Protein AF-X1MLR6-F1 (afdb_monomer)

Secondary structure (DSSP, 8-state):
-TT-HHHHHHHHHHHHH-TT-----EEEEEGGGTEEEEE---HHHHHHHHHHHHHHHHHHHH-S-------GGGGG-TTTTT-TTTHHHHHHHTS-HHHHTT-HHHHHHHHHHHHHHHHHHHHHHHHHHHHHHHHHHH-

Mean predicted aligned error: 10.53 Å

Sequence (139 aa):
MDEDRQLALYQIGIQNMWNDVYEVELVWHYVAFDKEIRSKRTEEELDELKKDTLNWIKKIEATREFLPNESILCGWCYYKDICPLYKHEYMVGNLPVNKYLKDSGVKLVNEFAKLDDKKKSYKAKIEEIDEELKEIKEA

Organism: NCBI:txid412755

Solvent-accessible surface area (backbone atoms only — not comparable to full-atom values): 8573 Å² total; per-residue (Å²): 113,97,76,58,59,68,63,56,53,50,51,55,50,51,50,72,75,36,94,85,62,88,81,74,78,45,73,49,76,44,70,96,71,77,40,77,49,77,48,75,76,54,73,66,58,53,52,50,49,51,52,52,51,52,53,50,50,52,51,58,75,69,52,88,74,87,78,87,77,93,54,86,61,57,84,76,48,87,58,40,69,76,32,88,89,38,22,64,59,51,58,46,73,72,42,59,72,84,56,36,72,67,36,70,68,56,45,50,53,55,50,48,53,57,51,50,54,50,50,52,54,51,50,53,53,50,52,54,51,54,49,54,55,48,57,64,73,77,107

Structure (mmCIF, N/CA/C/O backbone):
data_AF-X1MLR6-F1
#
_entry.id   AF-X1MLR6-F1
#
loop_
_atom_site.group_PDB
_atom_site.id
_atom_site.type_symbol
_atom_site.label_atom_id
_atom_site.label_alt_id
_atom_site.label_comp_id
_atom_site.label_asym_id
_atom_site.label_entity_id
_atom_site.label_seq_id
_atom_site.pdbx_PDB_ins_code
_atom_site.Cartn_x
_atom_site.Cartn_y
_atom_site.Cartn_z
_atom_site.occupancy
_atom_site.B_iso_or_equiv
_atom_site.auth_seq_id
_atom_site.auth_comp_id
_atom_site.auth_asym_id
_atom_site.auth_atom_id
_atom_site.pdbx_PDB_model_num
ATOM 1 N N . MET A 1 1 ? 3.598 -7.564 13.817 1.00 55.19 1 MET A N 1
ATOM 2 C CA . MET A 1 1 ? 2.118 -7.646 13.868 1.00 55.19 1 MET A CA 1
ATOM 3 C C . MET A 1 1 ? 1.562 -6.550 14.757 1.00 55.19 1 MET A C 1
ATOM 5 O O . MET A 1 1 ? 0.621 -5.897 14.345 1.00 55.19 1 MET A O 1
ATOM 9 N N . ASP A 1 2 ? 2.238 -6.233 15.863 1.00 57.12 2 ASP A N 1
ATOM 10 C CA . ASP A 1 2 ? 2.020 -4.993 16.628 1.00 57.12 2 ASP A CA 1
ATOM 11 C C . ASP A 1 2 ? 2.367 -3.706 15.856 1.00 57.12 2 ASP A C 1
ATOM 13 O O . ASP A 1 2 ? 2.281 -2.616 16.386 1.00 57.12 2 ASP A O 1
ATOM 17 N N . GLU A 1 3 ? 2.696 -3.766 14.573 1.00 68.38 3 GLU A N 1
ATOM 18 C CA . GLU A 1 3 ? 2.792 -2.580 13.706 1.00 68.38 3 GLU A CA 1
ATOM 19 C C . GLU A 1 3 ? 1.586 -2.479 12.761 1.00 68.38 3 GLU A C 1
ATOM 21 O O . GLU A 1 3 ? 1.458 -1.524 11.998 1.00 68.38 3 GLU A O 1
ATOM 26 N N . ASP A 1 4 ? 0.682 -3.467 12.792 1.00 78.44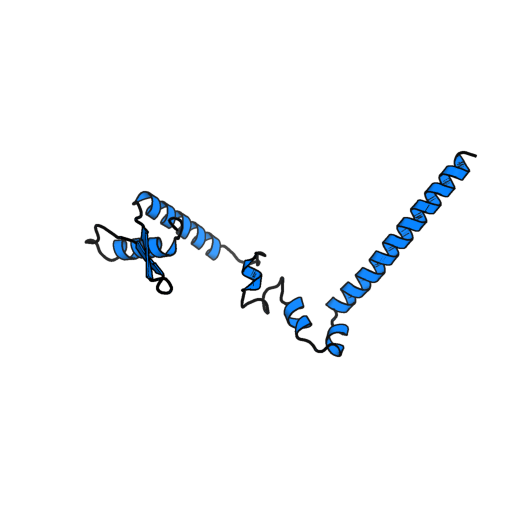 4 ASP A N 1
ATOM 27 C CA . ASP A 1 4 ? -0.515 -3.444 11.968 1.00 78.44 4 ASP A CA 1
ATOM 28 C C . ASP A 1 4 ? -1.470 -2.352 12.459 1.00 78.44 4 ASP A C 1
ATOM 30 O O . ASP A 1 4 ? -1.940 -2.348 13.603 1.00 78.44 4 ASP A O 1
ATOM 34 N N . ARG A 1 5 ? -1.737 -1.405 11.559 1.00 88.62 5 ARG A N 1
ATOM 35 C CA . ARG A 1 5 ? -2.582 -0.242 11.826 1.00 88.62 5 ARG A CA 1
ATOM 36 C C . ARG A 1 5 ? -4.076 -0.550 11.764 1.00 88.62 5 ARG A C 1
ATOM 38 O O . ARG A 1 5 ? -4.871 0.248 12.247 1.00 88.62 5 ARG A O 1
ATOM 45 N N . GLN A 1 6 ? -4.485 -1.645 11.123 1.00 90.75 6 GLN A N 1
ATOM 46 C CA . GLN A 1 6 ? -5.884 -1.863 10.765 1.00 90.75 6 GLN A CA 1
ATOM 47 C C . GLN A 1 6 ? -6.747 -2.061 12.012 1.00 90.75 6 GLN A C 1
ATOM 49 O O . GLN A 1 6 ? -7.729 -1.345 12.196 1.00 90.75 6 GLN A O 1
ATOM 54 N N . LEU A 1 7 ? -6.361 -2.991 12.889 1.00 91.94 7 LEU A N 1
ATOM 55 C CA . LEU A 1 7 ? -7.110 -3.273 14.119 1.00 91.94 7 LEU A CA 1
ATOM 56 C C . LEU A 1 7 ? -7.083 -2.093 15.103 1.00 91.94 7 LEU A C 1
ATOM 58 O O . LEU A 1 7 ? -8.097 -1.785 15.725 1.00 91.94 7 LEU A O 1
ATOM 62 N N . ALA A 1 8 ? -5.964 -1.371 15.179 1.00 92.31 8 ALA A N 1
ATOM 63 C CA . ALA A 1 8 ? -5.846 -0.181 16.019 1.00 92.31 8 ALA A CA 1
ATOM 64 C C . ALA A 1 8 ? -6.762 0.972 15.548 1.00 92.31 8 ALA A C 1
ATOM 66 O O . ALA A 1 8 ? -7.348 1.673 16.373 1.00 92.31 8 ALA A O 1
ATOM 67 N N . LEU A 1 9 ? -6.977 1.130 14.234 1.00 94.19 9 LEU A N 1
ATOM 68 C CA . LEU A 1 9 ? -7.965 2.082 13.707 1.00 94.19 9 LEU A CA 1
ATOM 69 C C . LEU A 1 9 ? -9.402 1.718 14.119 1.00 94.19 9 LEU A C 1
ATOM 71 O O . LEU A 1 9 ? -10.190 2.617 14.419 1.00 94.19 9 LEU A O 1
ATOM 75 N N . TYR A 1 10 ? -9.746 0.427 14.191 1.00 93.31 10 TYR A N 1
ATOM 76 C CA . TYR A 1 10 ? -11.052 -0.004 14.708 1.00 93.31 10 TYR A CA 1
ATOM 77 C C . TYR A 1 10 ? -11.224 0.321 16.193 1.00 93.31 10 TYR A C 1
ATOM 79 O O . TYR A 1 10 ? -12.283 0.815 16.577 1.00 93.31 10 TYR A O 1
ATOM 87 N N . GLN A 1 11 ? -10.189 0.107 17.011 1.00 93.69 11 GLN A N 1
ATOM 88 C CA . GLN A 1 11 ? -10.203 0.496 18.425 1.00 93.69 11 GLN A CA 1
ATOM 89 C C . GLN A 1 11 ? -10.483 1.993 18.595 1.00 93.69 11 GLN A C 1
ATOM 91 O O . GLN A 1 11 ? -11.379 2.357 19.356 1.00 93.69 11 GLN A O 1
ATOM 96 N N . ILE A 1 12 ? -9.797 2.849 17.826 1.00 93.69 12 ILE A N 1
ATOM 97 C CA . ILE A 1 12 ? -10.049 4.299 17.821 1.00 93.69 12 ILE A CA 1
ATOM 98 C C . ILE A 1 12 ? -11.513 4.598 17.472 1.00 93.69 12 ILE A C 1
ATOM 100 O O . ILE A 1 12 ? -12.135 5.454 18.098 1.00 93.69 12 ILE A O 1
ATOM 104 N N . GLY A 1 13 ? -12.074 3.913 16.473 1.00 93.56 13 GLY A N 1
ATOM 105 C CA . GLY A 1 13 ? -13.474 4.081 16.082 1.00 93.56 13 GLY A CA 1
ATOM 106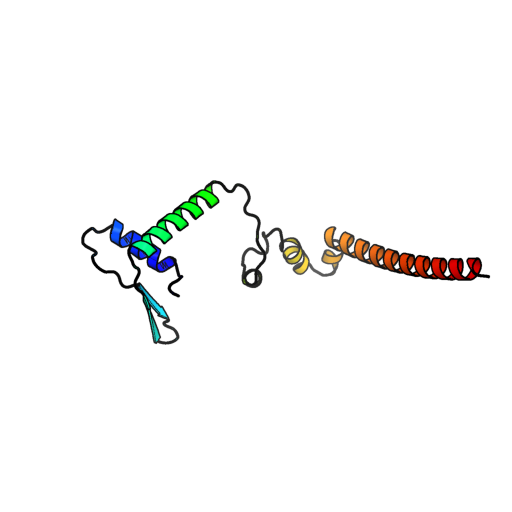 C C . GLY A 1 13 ? -14.448 3.727 17.207 1.00 93.56 13 GLY A C 1
ATOM 107 O O . GLY A 1 13 ? -15.302 4.538 17.553 1.00 93.56 13 GLY A O 1
ATOM 108 N N . ILE A 1 14 ? -14.284 2.550 17.816 1.00 93.75 14 ILE A N 1
ATOM 109 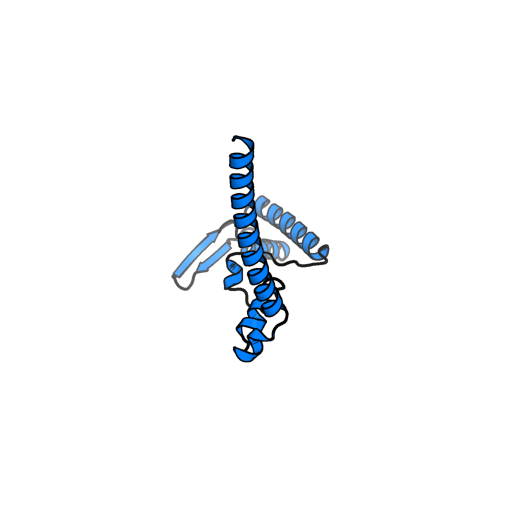C CA . ILE A 1 14 ? -15.150 2.048 18.893 1.00 93.75 14 ILE A CA 1
ATOM 110 C C . ILE A 1 14 ? -15.108 2.983 20.109 1.00 93.75 14 ILE A C 1
ATOM 112 O O . ILE A 1 14 ? -16.158 3.400 20.595 1.00 93.75 14 ILE A O 1
ATOM 116 N N . GLN A 1 15 ? -13.918 3.382 20.561 1.00 92.38 15 GLN A N 1
ATOM 117 C CA . GLN A 1 15 ? -13.778 4.268 21.724 1.00 92.38 15 GLN A CA 1
ATOM 118 C C . GLN A 1 15 ? -14.334 5.681 21.479 1.00 92.38 15 GLN A C 1
ATOM 120 O O . GLN A 1 15 ? -14.745 6.347 22.421 1.00 92.38 15 GLN A O 1
ATOM 125 N N . ASN A 1 16 ? -14.390 6.146 20.225 1.00 91.44 16 ASN A N 1
ATOM 126 C CA . ASN A 1 16 ? -15.044 7.416 19.885 1.00 91.44 16 ASN A CA 1
ATOM 127 C C . ASN A 1 16 ? -16.573 7.302 19.779 1.00 91.44 16 ASN A C 1
ATOM 129 O O . ASN A 1 16 ? -17.272 8.306 19.904 1.00 91.44 16 ASN A O 1
ATOM 133 N N . MET A 1 17 ? -17.099 6.111 19.489 1.00 94.50 17 MET A N 1
ATOM 134 C CA . MET A 1 17 ? -18.539 5.882 19.339 1.00 94.50 17 MET A CA 1
ATOM 135 C C . MET A 1 17 ? -19.238 5.635 20.679 1.00 94.50 17 MET A C 1
ATOM 137 O O . MET A 1 17 ? -20.409 5.990 20.823 1.00 94.50 17 MET A O 1
ATOM 141 N N . TRP A 1 18 ? -18.535 5.043 21.647 1.00 93.25 18 TRP A N 1
ATOM 142 C CA . TRP A 1 18 ? -19.091 4.625 22.931 1.00 93.25 18 TRP A CA 1
ATOM 143 C C . TRP A 1 18 ? -18.203 5.072 24.097 1.00 93.25 18 TRP A C 1
ATOM 145 O O . TRP A 1 18 ? -17.020 4.746 24.153 1.00 93.25 18 TRP A O 1
ATOM 155 N N . ASN A 1 19 ? -18.794 5.794 25.053 1.00 87.00 19 ASN A N 1
ATOM 156 C CA . ASN A 1 19 ? -18.087 6.369 26.208 1.00 87.00 19 ASN A CA 1
ATOM 157 C C . ASN A 1 19 ? -17.835 5.364 27.349 1.00 87.00 19 ASN A C 1
ATOM 159 O O . ASN A 1 19 ? -17.188 5.703 28.337 1.00 87.00 19 ASN A O 1
ATOM 163 N N . ASP A 1 20 ? -18.385 4.155 27.250 1.00 91.62 20 ASP A N 1
ATOM 164 C CA . ASP A 1 20 ? -18.307 3.074 28.238 1.00 91.62 20 ASP A CA 1
ATOM 165 C C . ASP A 1 20 ? -17.323 1.960 27.833 1.00 91.62 20 ASP A C 1
ATOM 167 O O . ASP A 1 20 ? -17.314 0.876 28.416 1.00 91.62 20 ASP A O 1
ATOM 171 N N . VAL A 1 21 ? -16.456 2.228 26.850 1.00 89.75 21 VAL A N 1
ATOM 172 C CA . VAL A 1 21 ? -15.407 1.301 26.409 1.00 89.75 21 VAL A CA 1
ATOM 173 C C . VAL A 1 21 ? -14.102 1.600 27.143 1.00 89.75 21 VAL A C 1
ATOM 175 O O . VAL A 1 21 ? -13.344 2.493 26.767 1.00 89.75 21 VAL A O 1
ATOM 178 N N . TYR A 1 22 ? -13.830 0.818 28.187 1.00 84.38 22 TYR A N 1
ATOM 179 C CA . TYR A 1 22 ? -12.651 0.992 29.044 1.00 84.38 22 TYR A CA 1
ATOM 180 C C . TYR A 1 22 ? -11.433 0.177 28.596 1.00 84.38 22 TYR A C 1
ATOM 182 O O . TYR A 1 22 ? -10.300 0.608 28.790 1.00 84.38 22 TYR A O 1
ATOM 190 N N . GLU A 1 23 ? -11.649 -0.994 27.996 1.00 88.50 23 GLU A N 1
ATOM 191 C CA . GLU A 1 23 ? -10.580 -1.893 27.564 1.00 88.50 23 GLU A CA 1
ATOM 192 C C . GLU A 1 23 ? -10.928 -2.507 26.207 1.00 88.50 23 GLU A C 1
ATOM 194 O O . GLU A 1 23 ? -12.067 -2.911 25.967 1.00 88.50 23 GLU A O 1
ATOM 199 N N . VAL A 1 24 ? -9.937 -2.575 25.316 1.00 91.50 24 VAL A N 1
ATOM 200 C CA . VAL A 1 24 ? -10.065 -3.183 23.991 1.00 91.50 24 VAL A CA 1
ATOM 201 C C . VAL A 1 24 ? -8.902 -4.145 23.785 1.00 91.50 24 VAL A C 1
ATOM 203 O O . VAL A 1 24 ? -7.741 -3.783 23.966 1.00 91.50 24 VAL A O 1
ATOM 206 N N . GLU A 1 25 ? -9.220 -5.373 23.388 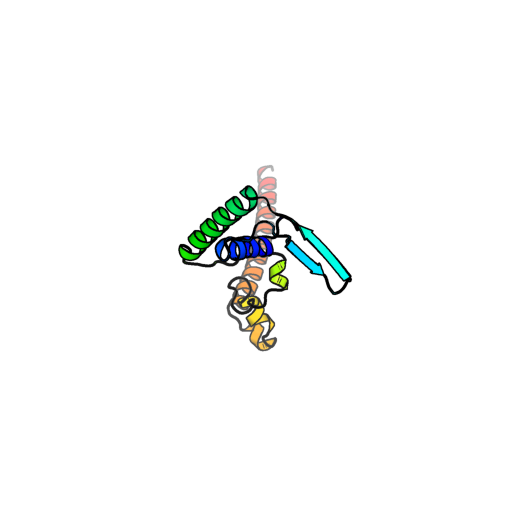1.00 92.25 25 GLU A N 1
ATOM 207 C CA . GLU A 1 25 ? -8.239 -6.367 22.965 1.00 92.25 25 GLU A CA 1
ATOM 208 C C . GLU A 1 25 ? -8.367 -6.591 21.455 1.00 92.25 25 GLU A C 1
ATOM 210 O O . GLU A 1 25 ? -9.459 -6.836 20.939 1.00 92.25 25 GLU A O 1
ATOM 215 N N . LEU A 1 26 ? -7.247 -6.494 20.739 1.00 91.94 26 LEU A N 1
ATOM 216 C CA . LEU A 1 26 ? -7.190 -6.708 19.298 1.00 91.94 26 LEU A CA 1
ATOM 217 C C . LEU A 1 26 ? -6.883 -8.178 19.037 1.00 91.94 26 LEU A C 1
ATOM 219 O O . LEU A 1 26 ? -5.808 -8.653 19.403 1.00 91.94 26 LEU A O 1
ATOM 223 N N . VAL A 1 27 ? -7.805 -8.894 18.393 1.00 92.56 27 VAL A N 1
ATOM 224 C CA . VAL A 1 27 ? -7.652 -10.328 18.117 1.00 92.56 27 VAL A CA 1
ATOM 225 C C . VAL A 1 27 ? -7.646 -10.584 16.615 1.00 92.56 27 VAL A C 1
ATOM 227 O O . VAL A 1 27 ? -8.609 -10.291 15.909 1.00 92.56 27 VAL A O 1
ATOM 230 N N . TRP A 1 28 ? -6.551 -11.161 16.124 1.00 92.56 28 TRP A N 1
ATOM 231 C CA . TRP A 1 28 ? -6.425 -11.659 14.761 1.00 92.56 28 TRP A CA 1
ATOM 232 C C . TRP A 1 28 ? -6.632 -13.175 14.743 1.00 92.56 28 TRP A C 1
ATOM 234 O O . TRP A 1 28 ? -5.784 -13.928 15.225 1.00 92.56 28 TRP A O 1
ATOM 244 N N . HIS A 1 29 ? -7.728 -13.635 14.137 1.00 92.75 29 HIS A N 1
ATOM 245 C CA . HIS A 1 29 ? -8.012 -15.063 13.967 1.00 92.75 29 HIS A CA 1
ATOM 246 C C . HIS A 1 29 ? -7.443 -15.583 12.639 1.00 92.75 29 HIS A C 1
ATOM 248 O O . HIS A 1 29 ? -7.910 -15.234 11.553 1.00 92.75 29 HIS A O 1
ATOM 254 N N . TYR A 1 30 ? -6.439 -16.453 12.713 1.00 93.44 30 TYR A N 1
ATOM 255 C CA . TYR A 1 30 ? -5.831 -17.135 11.574 1.00 93.44 30 TYR A CA 1
ATOM 256 C C . TYR A 1 30 ? -6.429 -18.540 11.412 1.00 93.44 30 TYR A C 1
ATOM 258 O O . TYR A 1 30 ? -5.829 -19.557 11.767 1.00 93.44 30 TYR A O 1
ATOM 266 N N . VAL A 1 31 ? -7.650 -18.566 10.866 1.00 94.69 31 VAL A N 1
ATOM 267 C CA . VAL A 1 31 ? -8.561 -19.729 10.828 1.00 94.69 31 VAL A CA 1
ATOM 268 C C . VAL A 1 31 ? -7.923 -20.981 10.226 1.00 94.69 31 VAL A C 1
ATOM 270 O O . VAL A 1 31 ? -8.102 -22.072 10.754 1.00 94.69 31 VAL A O 1
ATOM 273 N N . ALA A 1 32 ? -7.141 -20.840 9.151 1.00 95.12 32 ALA A N 1
ATOM 274 C CA . ALA A 1 32 ? -6.535 -21.979 8.454 1.00 95.12 32 ALA A CA 1
ATOM 275 C C . ALA A 1 32 ? -5.595 -22.821 9.337 1.00 95.12 32 ALA A C 1
ATOM 277 O O . ALA A 1 32 ? -5.345 -23.982 9.027 1.00 95.12 32 ALA A O 1
ATOM 278 N N . PHE A 1 33 ? -5.076 -22.241 10.420 1.00 95.19 33 PHE A N 1
ATOM 279 C CA . PHE A 1 33 ? -4.153 -22.907 11.336 1.00 95.19 33 PHE A CA 1
ATOM 280 C C . PHE A 1 33 ? -4.670 -22.940 12.772 1.00 95.19 33 PHE A C 1
ATOM 282 O O . PHE A 1 33 ? -3.893 -23.285 13.658 1.00 95.19 33 PHE A O 1
ATOM 289 N N . ASP A 1 34 ? -5.933 -22.560 12.992 1.00 94.81 34 ASP A N 1
ATOM 290 C CA . ASP A 1 34 ? -6.547 -22.458 14.319 1.00 94.81 34 ASP A CA 1
ATOM 291 C C . ASP A 1 34 ? -5.676 -21.658 15.308 1.00 94.81 34 ASP A C 1
ATOM 293 O O . ASP A 1 34 ? -5.368 -22.086 16.419 1.00 94.81 34 ASP A O 1
ATOM 297 N N . LYS A 1 35 ? -5.176 -20.502 14.849 1.00 94.81 35 LYS A N 1
ATOM 298 C CA . LYS A 1 35 ? -4.303 -19.624 15.639 1.00 94.81 35 LYS A CA 1
ATOM 299 C C . LYS A 1 35 ? -4.956 -18.284 15.892 1.00 94.81 35 LYS A C 1
ATOM 301 O O . LYS A 1 35 ? -5.553 -17.696 14.996 1.00 94.81 35 LYS A O 1
ATOM 306 N N . GLU A 1 36 ? -4.730 -17.760 17.085 1.00 94.25 36 GLU A N 1
ATOM 307 C CA . GLU A 1 36 ? -5.094 -16.400 17.455 1.00 94.25 36 GLU A CA 1
ATOM 308 C C . GLU A 1 36 ? -3.834 -15.621 17.803 1.00 94.25 36 GLU A C 1
ATOM 310 O O . GLU A 1 36 ? -2.962 -16.121 18.517 1.00 94.25 36 GLU A O 1
ATOM 315 N N . ILE A 1 37 ? -3.745 -14.390 17.309 1.00 90.38 37 ILE A N 1
ATOM 316 C CA . ILE A 1 37 ? -2.770 -13.422 17.801 1.00 90.38 37 ILE A CA 1
ATOM 317 C C . ILE A 1 37 ? -3.533 -12.305 18.492 1.00 90.38 37 ILE A C 1
ATOM 319 O O . ILE A 1 37 ? -4.466 -11.744 17.923 1.00 90.38 37 ILE A O 1
ATOM 323 N N . ARG A 1 38 ? -3.132 -12.003 19.725 1.00 91.62 38 ARG A N 1
ATOM 324 C CA . ARG A 1 38 ? -3.739 -10.970 20.560 1.00 91.62 38 ARG A CA 1
ATOM 325 C C . ARG A 1 38 ? -2.742 -9.845 20.771 1.00 91.62 38 ARG A C 1
ATOM 327 O O . ARG A 1 38 ? -1.564 -10.108 21.000 1.00 91.62 38 ARG A O 1
ATOM 334 N N . SER A 1 39 ? -3.221 -8.614 20.686 1.00 89.19 39 SER A N 1
ATOM 335 C CA . SER A 1 39 ? -2.427 -7.407 20.882 1.00 89.19 39 SER A CA 1
ATOM 336 C C . SER A 1 39 ? -3.250 -6.359 21.625 1.00 89.19 39 SER A C 1
ATOM 338 O O . SER A 1 39 ? -4.484 -6.358 21.573 1.00 89.19 39 SER A O 1
ATOM 340 N N . LYS A 1 40 ? -2.564 -5.469 22.336 1.00 91.12 40 LYS A N 1
ATOM 341 C CA . LYS A 1 40 ? -3.154 -4.323 23.030 1.00 91.12 40 LYS A CA 1
ATOM 342 C C . LYS A 1 40 ? -2.383 -3.077 22.638 1.00 91.12 40 LYS A C 1
ATOM 344 O O . LYS A 1 40 ? -1.187 -3.158 22.377 1.00 91.12 40 LYS A O 1
ATOM 349 N N . ARG A 1 41 ? -3.081 -1.945 22.611 1.00 90.31 41 ARG A N 1
ATOM 350 C CA . ARG A 1 41 ? -2.498 -0.640 22.302 1.00 90.31 41 ARG A CA 1
ATOM 351 C C . ARG A 1 41 ? -2.546 0.272 23.503 1.00 90.31 41 ARG A C 1
ATOM 353 O O . ARG A 1 41 ? -3.571 0.307 24.188 1.00 90.31 41 ARG A O 1
ATOM 360 N N . THR A 1 42 ? -1.468 1.012 23.727 1.00 92.12 42 THR A N 1
ATOM 361 C CA . THR A 1 42 ? -1.484 2.120 24.683 1.00 92.12 42 THR A CA 1
ATOM 362 C C . THR A 1 42 ? -2.153 3.342 24.062 1.00 92.12 42 THR A C 1
ATOM 364 O O . THR A 1 42 ? -2.294 3.448 22.842 1.00 92.12 42 THR A O 1
ATOM 367 N N . GLU A 1 43 ? -2.587 4.278 24.900 1.00 91.19 43 GLU A N 1
ATOM 368 C CA . GLU A 1 43 ? -3.220 5.511 24.433 1.00 91.19 43 GLU A CA 1
ATOM 369 C C . GLU A 1 43 ? -2.254 6.351 23.579 1.00 91.19 43 GLU A C 1
ATOM 371 O O . GLU A 1 43 ? -2.651 6.900 22.550 1.00 91.19 43 GLU A O 1
ATOM 376 N N . GLU A 1 44 ? -0.964 6.356 23.930 1.00 93.88 44 GLU A N 1
ATOM 377 C CA . GLU A 1 44 ? 0.090 7.033 23.172 1.00 93.88 44 GLU A CA 1
ATOM 378 C C . GLU A 1 44 ? 0.256 6.452 21.762 1.00 93.88 44 GLU A C 1
ATOM 380 O O . GLU A 1 44 ? 0.331 7.213 20.796 1.00 93.88 44 GLU A O 1
ATOM 385 N N . GLU A 1 45 ? 0.259 5.120 21.624 1.00 93.12 45 GLU A N 1
ATOM 386 C CA . GLU A 1 45 ? 0.347 4.448 20.320 1.00 93.12 45 GLU A CA 1
ATOM 387 C C . GLU A 1 45 ? -0.863 4.773 19.433 1.00 93.12 45 GLU A C 1
ATOM 389 O O . GLU A 1 45 ? -0.730 4.977 18.223 1.00 93.12 45 GLU A O 1
ATOM 394 N N . LEU A 1 46 ? -2.062 4.847 20.024 1.00 93.38 46 LEU A N 1
ATOM 395 C CA . LEU A 1 46 ? -3.272 5.225 19.293 1.00 93.38 46 LEU A CA 1
ATOM 396 C C . LEU A 1 46 ? -3.220 6.685 18.839 1.00 93.38 46 LEU A C 1
ATOM 398 O O . LEU A 1 46 ? -3.645 6.997 17.726 1.00 93.38 46 LEU A O 1
ATOM 402 N N . ASP A 1 47 ? -2.710 7.586 19.674 1.00 94.94 47 ASP A N 1
ATOM 403 C CA . ASP A 1 47 ? -2.587 9.001 19.335 1.00 94.94 47 ASP A CA 1
ATOM 404 C C . ASP A 1 47 ? -1.519 9.267 18.271 1.00 94.94 47 ASP A C 1
ATOM 406 O O . ASP A 1 47 ? -1.725 10.111 17.390 1.00 94.94 47 ASP A O 1
ATOM 410 N N . GLU A 1 48 ? -0.405 8.536 18.300 1.00 95.62 48 GLU A N 1
ATOM 411 C CA . GLU A 1 48 ? 0.587 8.546 17.224 1.00 95.62 48 GLU A CA 1
ATOM 412 C C . GLU A 1 48 ? -0.027 8.043 15.913 1.00 95.62 48 GLU A C 1
ATOM 414 O O . GLU A 1 48 ? 0.003 8.751 14.901 1.00 95.62 48 GLU A O 1
ATOM 419 N N . LEU A 1 49 ? -0.723 6.902 15.950 1.00 94.88 49 LEU A N 1
ATOM 420 C CA . LEU A 1 49 ? -1.418 6.361 14.785 1.00 94.88 49 LEU A CA 1
ATOM 421 C C . LEU A 1 49 ? -2.450 7.343 14.207 1.00 94.88 49 LEU A C 1
ATOM 423 O O . LEU A 1 49 ? -2.550 7.482 12.982 1.00 94.88 49 LEU A O 1
ATOM 427 N N . LYS A 1 50 ? -3.215 8.048 15.053 1.00 95.12 50 LYS A N 1
ATOM 428 C CA . LYS A 1 50 ? -4.149 9.098 14.603 1.00 95.12 50 LYS A CA 1
ATOM 429 C C . LYS A 1 50 ? -3.407 10.210 13.865 1.00 95.12 50 LYS A C 1
ATOM 431 O O . LYS A 1 50 ? -3.829 10.595 12.772 1.00 95.12 50 LYS A O 1
ATOM 436 N N . LYS A 1 51 ? -2.311 10.724 14.436 1.00 97.06 51 LYS A N 1
ATOM 437 C CA . LYS A 1 51 ? -1.501 11.793 13.823 1.00 97.06 51 LYS A CA 1
ATOM 438 C C . LYS A 1 51 ? -0.949 11.358 12.468 1.00 97.06 51 LYS A C 1
ATOM 440 O O . LYS A 1 51 ? -1.109 12.087 11.487 1.00 97.06 51 LYS A O 1
ATOM 445 N N . ASP A 1 52 ? -0.383 10.161 12.392 1.00 96.12 52 ASP A N 1
ATOM 446 C CA . ASP A 1 52 ? 0.178 9.619 11.155 1.00 96.12 52 ASP A CA 1
ATOM 447 C C . ASP A 1 52 ? -0.889 9.387 10.093 1.00 96.12 52 ASP A C 1
ATOM 449 O O . ASP A 1 52 ? -0.700 9.734 8.924 1.00 96.12 52 ASP A O 1
ATOM 453 N N . THR A 1 53 ? -2.050 8.874 10.496 1.00 96.19 53 THR A N 1
ATOM 454 C CA . THR A 1 53 ? -3.186 8.674 9.592 1.00 96.19 53 THR A CA 1
ATOM 455 C C . THR A 1 53 ? -3.678 10.008 9.027 1.00 96.19 53 THR A C 1
ATOM 457 O O . THR A 1 53 ? -3.881 10.121 7.817 1.00 96.19 53 THR A O 1
ATOM 460 N N . LEU A 1 54 ? -3.798 11.051 9.856 1.00 97.19 54 LEU A N 1
ATOM 461 C CA . LEU A 1 54 ? -4.164 12.397 9.402 1.00 97.19 54 LEU A CA 1
ATOM 462 C C . LEU A 1 54 ? -3.118 12.997 8.453 1.00 97.19 54 LEU A C 1
ATOM 464 O O . LEU A 1 54 ? -3.480 13.637 7.464 1.00 97.19 54 LEU A O 1
ATOM 468 N N . ASN A 1 55 ? -1.829 12.785 8.721 1.00 98.06 55 ASN A N 1
ATOM 469 C CA . ASN A 1 55 ? -0.755 13.225 7.830 1.00 98.06 55 ASN A CA 1
ATOM 470 C C . ASN A 1 55 ? -0.824 12.515 6.472 1.00 98.06 55 ASN A C 1
ATOM 472 O O . ASN A 1 55 ? -0.685 13.160 5.429 1.00 98.06 55 ASN A O 1
ATOM 476 N N . TRP A 1 56 ? -1.106 11.210 6.469 1.00 97.00 56 TRP A N 1
ATOM 477 C CA . TRP A 1 56 ? -1.338 10.446 5.245 1.00 97.00 56 TRP A CA 1
ATOM 478 C C . TRP A 1 56 ? -2.540 10.958 4.454 1.00 97.00 56 TRP A C 1
ATOM 480 O O . TRP A 1 56 ? -2.413 11.150 3.246 1.00 97.00 56 TRP A O 1
ATOM 490 N N . ILE A 1 57 ? -3.670 11.230 5.115 1.00 97.50 57 ILE A N 1
ATOM 491 C CA . ILE A 1 57 ? -4.868 11.789 4.467 1.00 97.50 57 ILE A CA 1
ATOM 492 C C . ILE A 1 57 ? -4.528 13.118 3.790 1.00 97.50 57 ILE A C 1
ATOM 494 O O . ILE A 1 57 ? -4.732 13.256 2.586 1.00 97.50 57 ILE A O 1
ATOM 498 N N . LYS A 1 58 ? -3.901 14.051 4.518 1.00 98.38 58 LYS A N 1
ATOM 499 C CA . LYS A 1 58 ? -3.484 15.352 3.966 1.00 98.38 58 LYS A CA 1
ATOM 500 C C . LYS A 1 58 ? -2.570 15.197 2.753 1.00 98.38 58 LYS A C 1
ATOM 502 O O . LYS A 1 58 ? -2.726 15.910 1.764 1.00 98.38 58 LYS A O 1
ATOM 507 N N . LYS A 1 59 ? -1.617 14.260 2.810 1.00 97.88 59 LYS A N 1
ATOM 508 C CA . LYS A 1 59 ? -0.722 13.965 1.686 1.00 97.88 59 LYS A CA 1
ATOM 509 C C . LYS A 1 59 ? -1.505 13.465 0.474 1.00 97.88 59 LYS A C 1
ATOM 511 O O . LYS A 1 59 ? -1.259 13.941 -0.631 1.00 97.88 59 LYS A O 1
ATOM 516 N N . ILE A 1 60 ? -2.442 12.538 0.668 1.00 97.38 60 ILE A N 1
ATOM 517 C CA . ILE A 1 60 ? -3.282 11.995 -0.408 1.00 97.38 60 ILE A CA 1
ATOM 518 C C . ILE A 1 60 ? -4.136 13.105 -1.036 1.00 97.38 60 ILE A C 1
ATOM 520 O O . ILE A 1 60 ? -4.133 13.245 -2.254 1.00 97.38 60 ILE A O 1
ATOM 524 N N . GLU A 1 61 ? -4.795 13.940 -0.231 1.00 97.88 61 GLU A N 1
ATOM 525 C CA . GLU A 1 61 ? -5.651 15.037 -0.715 1.00 97.88 61 GLU A CA 1
ATOM 526 C C . GLU A 1 61 ? -4.867 16.141 -1.451 1.00 97.88 61 GLU A C 1
ATOM 528 O O . GLU A 1 61 ? -5.360 16.752 -2.410 1.00 97.88 61 GLU A O 1
ATOM 533 N N . ALA A 1 62 ? -3.626 16.397 -1.028 1.00 97.88 62 ALA A N 1
ATOM 534 C CA . ALA A 1 62 ? -2.727 17.345 -1.683 1.00 97.88 62 ALA A CA 1
ATOM 535 C C . ALA A 1 62 ? -2.091 16.785 -2.968 1.00 97.88 62 ALA A C 1
ATOM 537 O O . ALA A 1 62 ? -1.658 17.556 -3.827 1.00 97.88 62 ALA A O 1
ATOM 538 N N . THR A 1 63 ? -2.031 15.459 -3.119 1.00 97.31 63 THR A N 1
ATOM 539 C CA . THR A 1 63 ? -1.400 14.810 -4.272 1.00 97.31 63 THR A CA 1
ATOM 540 C C . THR A 1 63 ? -2.256 15.003 -5.524 1.00 97.31 63 THR A C 1
ATOM 542 O O . THR A 1 63 ? -3.467 14.791 -5.519 1.00 97.31 63 THR A O 1
ATOM 545 N N . ARG A 1 64 ? -1.626 15.443 -6.618 1.00 97.06 64 ARG A N 1
ATOM 546 C CA . ARG A 1 64 ? -2.281 15.631 -7.926 1.00 97.06 64 ARG A CA 1
ATOM 547 C C . ARG A 1 64 ? -1.999 14.490 -8.893 1.00 97.06 64 ARG A C 1
ATOM 549 O O . ARG A 1 64 ? -2.846 14.169 -9.717 1.00 97.06 64 ARG A O 1
ATOM 556 N N . GLU A 1 65 ? -0.841 13.860 -8.751 1.00 94.56 65 GLU A N 1
ATOM 557 C CA . GLU A 1 65 ? -0.397 12.760 -9.596 1.00 94.56 65 GLU A CA 1
ATOM 558 C C . GLU A 1 65 ? 0.043 11.587 -8.724 1.00 94.56 65 GLU A C 1
ATOM 560 O O . GLU A 1 65 ? 0.880 11.736 -7.834 1.00 94.56 65 GLU A O 1
ATOM 565 N N . PHE A 1 66 ? -0.519 10.410 -8.988 1.00 91.88 66 PHE A N 1
ATOM 566 C CA . PHE A 1 66 ? -0.202 9.179 -8.269 1.00 91.88 66 PHE A CA 1
ATOM 567 C C . PHE A 1 66 ? 0.733 8.322 -9.113 1.00 91.88 66 PHE A C 1
ATOM 569 O O . PHE A 1 66 ? 0.307 7.401 -9.811 1.00 91.88 66 PHE A O 1
ATOM 576 N N . LEU A 1 67 ? 2.021 8.658 -9.070 1.00 91.88 67 LEU A N 1
ATOM 577 C CA . LEU A 1 67 ? 3.035 7.884 -9.773 1.00 91.88 67 LEU A CA 1
ATOM 578 C C . LEU A 1 67 ? 3.214 6.511 -9.102 1.00 91.88 67 LEU A C 1
ATOM 580 O O . LEU A 1 67 ? 3.289 6.432 -7.869 1.00 91.88 67 LEU A O 1
ATOM 584 N N . PRO A 1 68 ? 3.271 5.420 -9.885 1.00 92.94 68 PRO A N 1
ATOM 585 C CA . PRO A 1 68 ? 3.516 4.095 -9.339 1.00 92.94 68 PRO A CA 1
ATOM 586 C C . PRO A 1 68 ? 4.945 3.989 -8.803 1.00 92.94 68 PRO A C 1
ATOM 588 O O . PRO A 1 68 ? 5.863 4.634 -9.303 1.00 92.94 68 PRO A O 1
ATOM 591 N N . ASN A 1 69 ? 5.130 3.116 -7.817 1.00 92.12 69 ASN A N 1
ATOM 592 C CA . ASN A 1 69 ? 6.443 2.741 -7.308 1.00 92.12 69 ASN A CA 1
ATOM 593 C C . ASN A 1 69 ? 6.624 1.236 -7.493 1.00 92.12 69 ASN A C 1
ATOM 595 O O . ASN A 1 69 ? 5.754 0.457 -7.089 1.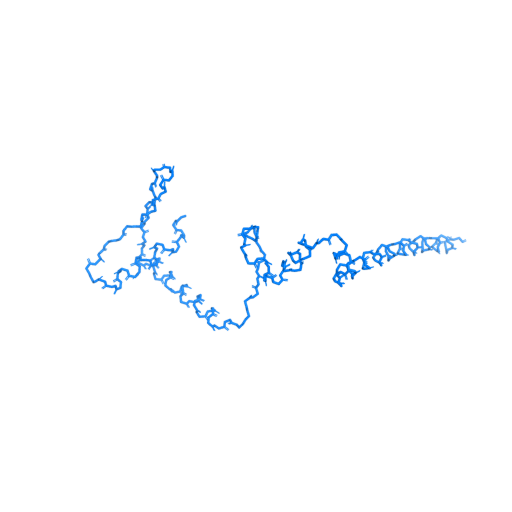00 92.12 69 ASN A O 1
ATOM 599 N N . GLU A 1 70 ? 7.732 0.828 -8.110 1.00 92.56 70 GLU A N 1
ATOM 600 C CA . GLU A 1 70 ? 8.035 -0.592 -8.281 1.00 92.56 70 GLU A CA 1
ATOM 601 C C . GLU A 1 70 ? 8.334 -1.257 -6.939 1.00 92.56 70 GLU A C 1
ATOM 603 O O . GLU A 1 70 ? 8.991 -0.695 -6.063 1.00 92.56 70 GLU A O 1
ATOM 608 N N . SER A 1 71 ? 7.836 -2.478 -6.773 1.00 94.00 71 SER A N 1
ATOM 609 C CA . SER A 1 71 ? 8.098 -3.307 -5.602 1.00 94.00 71 SER A CA 1
ATOM 610 C C . SER A 1 71 ? 7.872 -4.781 -5.930 1.00 94.00 71 SER A C 1
ATOM 612 O O . SER A 1 71 ? 7.313 -5.129 -6.972 1.00 94.00 71 SER A O 1
ATOM 614 N N . ILE A 1 72 ? 8.219 -5.666 -4.995 1.00 93.81 72 ILE A N 1
ATOM 615 C CA . ILE A 1 72 ? 7.943 -7.105 -5.116 1.00 93.81 72 ILE A CA 1
ATOM 616 C C . ILE A 1 72 ? 6.440 -7.417 -5.273 1.00 93.81 72 ILE A C 1
ATOM 618 O O . ILE A 1 72 ? 6.067 -8.437 -5.851 1.00 93.81 72 ILE A O 1
ATOM 622 N N . LEU A 1 73 ? 5.564 -6.512 -4.818 1.00 93.75 73 LEU A N 1
ATOM 623 C CA . LEU A 1 73 ? 4.112 -6.651 -4.944 1.00 93.75 73 LEU A CA 1
ATOM 624 C C . LEU A 1 73 ? 3.609 -6.374 -6.362 1.00 93.75 73 LEU A C 1
ATOM 626 O O . LEU A 1 73 ? 2.496 -6.782 -6.694 1.00 93.75 73 LEU A O 1
ATOM 630 N N . CYS A 1 74 ? 4.416 -5.750 -7.230 1.00 92.31 74 CYS A N 1
ATOM 631 C CA . CYS A 1 74 ? 4.046 -5.543 -8.627 1.00 92.31 74 CYS A CA 1
ATOM 632 C C . CYS A 1 74 ? 3.706 -6.871 -9.311 1.00 92.31 74 CYS A C 1
ATOM 634 O O . CYS A 1 74 ? 2.775 -6.900 -10.105 1.00 92.31 74 CYS A O 1
ATOM 636 N N . GLY A 1 75 ? 4.359 -7.985 -8.949 1.00 89.62 75 GLY A N 1
ATOM 637 C CA . GLY A 1 75 ? 4.042 -9.331 -9.448 1.00 89.62 75 GLY A CA 1
ATOM 638 C C . GLY A 1 75 ? 2.576 -9.748 -9.262 1.00 89.62 75 GLY A C 1
ATOM 639 O O . GLY A 1 75 ? 2.029 -10.422 -10.130 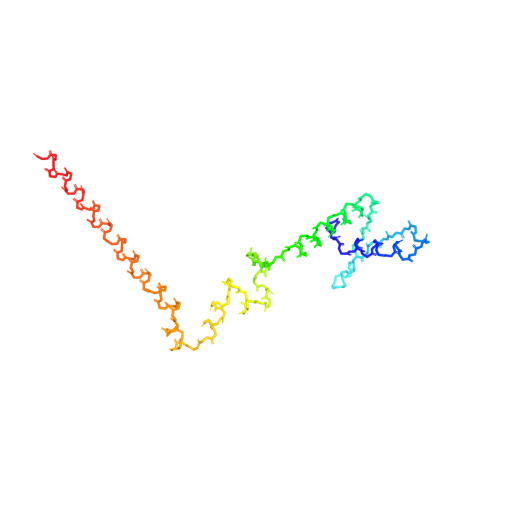1.00 89.62 75 GLY A O 1
ATOM 640 N N . TRP A 1 76 ? 1.942 -9.268 -8.192 1.00 93.75 76 TRP A N 1
ATOM 641 C CA . TRP A 1 76 ? 0.581 -9.606 -7.766 1.00 93.75 76 TRP A CA 1
ATOM 642 C C . TRP A 1 76 ? -0.439 -8.493 -8.055 1.00 93.75 76 TRP A C 1
ATOM 644 O O . TRP A 1 76 ? -1.611 -8.614 -7.705 1.00 93.75 76 TRP A O 1
ATOM 654 N N . CYS A 1 77 ? -0.006 -7.386 -8.664 1.00 91.75 77 CYS A N 1
ATOM 655 C CA . CYS A 1 77 ? -0.865 -6.239 -8.932 1.00 91.75 77 CYS A CA 1
ATOM 656 C C . CYS A 1 77 ? -1.832 -6.523 -10.091 1.00 91.75 77 CYS A C 1
ATOM 658 O O . CYS A 1 77 ? -1.401 -6.831 -11.203 1.00 91.75 77 CYS A O 1
ATOM 660 N N . TYR A 1 78 ? -3.133 -6.344 -9.851 1.00 91.19 78 TYR A N 1
ATOM 661 C CA . TYR A 1 78 ? -4.178 -6.513 -10.869 1.00 91.19 78 TYR A CA 1
ATOM 662 C C . TYR A 1 78 ? -4.249 -5.368 -11.894 1.00 91.19 78 TYR A C 1
ATOM 664 O O . TYR A 1 78 ? -4.842 -5.548 -12.948 1.00 91.19 78 TYR A O 1
ATOM 672 N N . TYR A 1 79 ? -3.623 -4.219 -11.624 1.00 91.25 79 TYR A N 1
ATOM 673 C CA . TYR A 1 79 ? -3.724 -2.998 -12.442 1.00 91.25 79 TYR A CA 1
ATOM 674 C C . TYR A 1 79 ? -2.527 -2.787 -13.393 1.00 91.25 79 TYR A C 1
ATOM 676 O O . TYR A 1 79 ? -2.178 -1.653 -13.732 1.00 91.25 79 TYR A O 1
ATOM 684 N N . LYS A 1 80 ? -1.826 -3.859 -13.791 1.00 89.56 80 LYS A N 1
ATOM 685 C CA . LYS A 1 80 ? -0.645 -3.768 -14.680 1.00 89.56 80 LYS A CA 1
ATOM 686 C C . LYS A 1 80 ? -0.969 -3.224 -16.070 1.00 89.56 80 LYS A C 1
ATOM 688 O O . LYS A 1 80 ? -0.125 -2.578 -16.681 1.00 89.56 80 LYS A O 1
ATOM 693 N N . ASP A 1 81 ? -2.178 -3.479 -16.546 1.00 88.06 81 ASP A N 1
ATOM 694 C CA . ASP A 1 81 ? -2.704 -3.049 -17.840 1.00 88.06 81 ASP A CA 1
ATOM 695 C C . ASP A 1 81 ? -2.828 -1.521 -17.964 1.00 88.06 81 ASP A C 1
ATOM 697 O O . ASP A 1 81 ? -2.658 -0.965 -19.051 1.00 88.06 81 ASP A O 1
ATOM 701 N N . ILE A 1 82 ? -3.070 -0.829 -16.848 1.00 90.62 82 ILE A N 1
ATOM 702 C CA . ILE A 1 82 ? -3.148 0.636 -16.788 1.00 90.62 82 ILE A CA 1
ATOM 703 C C . ILE A 1 82 ? -1.913 1.289 -16.157 1.00 90.62 82 ILE A C 1
ATOM 705 O O . ILE A 1 82 ? -1.732 2.500 -16.291 1.00 90.62 82 ILE A O 1
ATOM 709 N N . CYS A 1 83 ? -1.051 0.516 -15.494 1.00 92.12 83 CYS A N 1
ATOM 710 C CA . CYS A 1 83 ? 0.154 1.030 -14.849 1.00 92.12 83 CYS A CA 1
ATOM 711 C C . CYS A 1 83 ? 1.149 1.566 -15.892 1.00 92.12 83 CYS A C 1
ATOM 713 O O . CYS A 1 83 ? 1.579 0.799 -16.752 1.00 92.12 83 CYS A O 1
ATOM 715 N N . PRO A 1 84 ? 1.603 2.830 -15.817 1.00 91.06 84 PRO A N 1
ATOM 716 C CA . PRO A 1 84 ? 2.495 3.398 -16.830 1.00 91.06 84 PRO A CA 1
ATOM 717 C C . PRO A 1 84 ? 3.854 2.687 -16.935 1.00 91.06 84 PRO A C 1
ATOM 719 O O . PRO A 1 84 ? 4.488 2.778 -17.981 1.00 91.06 84 PRO A O 1
ATOM 722 N N . LEU A 1 85 ? 4.271 1.940 -15.905 1.00 91.44 85 LEU A N 1
ATOM 723 C CA . LEU A 1 85 ? 5.507 1.147 -15.919 1.00 91.44 85 LEU A CA 1
ATOM 724 C C . LEU A 1 85 ? 5.366 -0.177 -16.684 1.00 91.44 85 LEU A C 1
ATOM 726 O O . LEU A 1 85 ? 6.305 -0.604 -17.343 1.00 91.44 85 LEU A O 1
ATOM 730 N N . TYR A 1 86 ? 4.187 -0.809 -16.638 1.00 89.44 86 TYR A N 1
ATOM 731 C CA . TYR A 1 86 ? 3.971 -2.162 -17.178 1.00 89.44 86 TYR A CA 1
ATOM 732 C C . TYR A 1 86 ? 2.984 -2.215 -18.347 1.00 89.44 86 TYR A C 1
ATOM 734 O O . TYR A 1 86 ? 2.878 -3.237 -19.021 1.00 89.44 86 TYR A O 1
ATOM 742 N N . LYS A 1 87 ? 2.267 -1.124 -18.627 1.00 86.75 87 LYS A N 1
ATOM 743 C CA . LYS A 1 87 ? 1.201 -1.084 -19.632 1.00 86.75 87 LYS A CA 1
ATOM 744 C C . LYS A 1 87 ? 1.694 -1.487 -21.019 1.00 86.75 87 LYS A C 1
ATOM 746 O O . LYS A 1 87 ? 0.997 -2.224 -21.710 1.00 86.75 87 LYS A O 1
ATOM 751 N N . HIS A 1 88 ? 2.875 -1.028 -21.445 1.00 84.25 88 HIS A N 1
ATOM 752 C CA . HIS A 1 88 ? 3.424 -1.407 -22.757 1.00 84.25 88 HIS A CA 1
ATOM 753 C C . HIS A 1 88 ? 3.737 -2.902 -22.819 1.00 84.25 88 HIS A C 1
ATOM 755 O O . HIS A 1 88 ? 3.241 -3.575 -23.718 1.00 84.25 88 HIS A O 1
ATOM 761 N N . GLU A 1 89 ? 4.446 -3.431 -21.821 1.00 83.50 89 GLU A N 1
ATOM 762 C CA . GLU A 1 89 ? 4.747 -4.861 -21.709 1.00 83.50 89 GLU A CA 1
ATOM 763 C C . GLU A 1 89 ? 3.467 -5.705 -21.725 1.00 83.50 89 GLU A C 1
ATOM 765 O O . GLU A 1 89 ? 3.360 -6.659 -22.493 1.00 83.50 89 GLU A O 1
ATOM 770 N N . TYR A 1 90 ? 2.460 -5.313 -20.943 1.00 82.44 90 TYR A N 1
ATOM 771 C CA . TYR A 1 90 ? 1.192 -6.030 -20.855 1.00 82.44 90 TYR A CA 1
ATOM 772 C C . TYR A 1 90 ? 0.399 -5.986 -22.170 1.00 82.44 90 TYR A C 1
ATOM 774 O O . TYR A 1 90 ? -0.149 -6.999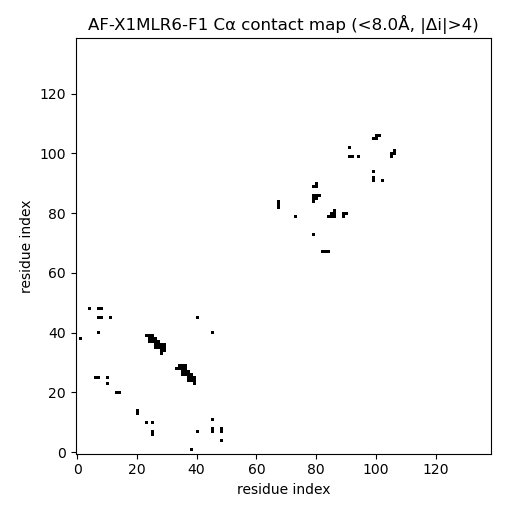 -22.604 1.00 82.44 90 TYR A O 1
ATOM 782 N N . MET A 1 91 ? 0.344 -4.834 -22.847 1.00 79.56 91 MET A N 1
ATOM 783 C CA . MET A 1 91 ? -0.333 -4.717 -24.146 1.00 79.56 91 MET A CA 1
ATOM 784 C C . MET A 1 91 ? 0.382 -5.530 -25.227 1.00 79.56 91 MET A C 1
ATOM 786 O O . MET A 1 91 ? -0.265 -6.213 -26.018 1.00 79.56 91 MET A O 1
ATOM 790 N N . VAL A 1 92 ? 1.711 -5.460 -25.264 1.00 79.62 92 VAL A N 1
ATOM 791 C CA . VAL A 1 92 ? 2.529 -6.059 -26.318 1.00 79.62 92 VAL A CA 1
ATOM 792 C C . VAL A 1 92 ? 2.706 -7.566 -26.121 1.00 79.62 92 VAL A C 1
ATOM 794 O O . VAL A 1 92 ? 2.634 -8.310 -27.099 1.00 79.62 92 VAL A O 1
ATOM 797 N N . GLY A 1 93 ? 2.858 -8.034 -24.881 1.00 75.12 93 GLY A N 1
ATOM 798 C CA . GLY A 1 93 ? 2.955 -9.458 -24.545 1.00 75.12 93 GLY A CA 1
ATOM 799 C C . GLY A 1 93 ? 1.698 -10.259 -24.899 1.00 75.12 93 GLY A C 1
ATOM 800 O O . GLY A 1 93 ? 1.784 -11.454 -25.162 1.00 75.12 93 GLY A O 1
ATOM 801 N N . ASN A 1 94 ? 0.541 -9.596 -24.989 1.00 75.31 94 ASN A N 1
ATOM 802 C CA . ASN A 1 94 ? -0.725 -10.211 -25.392 1.00 75.31 94 ASN A CA 1
ATOM 803 C C . ASN A 1 94 ? -0.967 -10.206 -26.919 1.00 75.31 94 ASN A C 1
ATOM 805 O O . ASN A 1 94 ? -1.975 -10.742 -27.385 1.00 75.31 94 ASN A O 1
ATOM 809 N N . LEU A 1 95 ? -0.084 -9.603 -27.729 1.00 76.56 95 LEU A N 1
ATOM 810 C CA . LEU A 1 95 ? -0.254 -9.550 -29.185 1.00 76.56 95 LEU A CA 1
ATOM 811 C C . LEU A 1 95 ? 0.281 -10.814 -29.885 1.00 76.56 95 LEU A C 1
ATOM 813 O O . LEU A 1 95 ? 1.336 -11.332 -29.526 1.00 76.56 95 LEU A O 1
ATOM 817 N N . PRO A 1 96 ? -0.362 -11.264 -30.983 1.00 73.94 96 PRO A N 1
ATOM 818 C CA . PRO A 1 96 ? 0.215 -12.279 -31.859 1.00 73.94 96 PRO A CA 1
ATOM 819 C C . PRO A 1 96 ? 1.567 -11.821 -32.429 1.00 73.94 96 PRO A C 1
ATOM 821 O O . PRO A 1 96 ? 1.714 -10.653 -32.800 1.00 73.94 96 PRO A O 1
ATOM 824 N N . VAL A 1 97 ? 2.509 -12.754 -32.608 1.00 64.19 97 VAL A N 1
ATOM 825 C CA . VAL A 1 97 ? 3.904 -12.508 -33.051 1.00 64.19 97 VAL A CA 1
ATOM 826 C C . VAL A 1 97 ? 4.009 -11.550 -34.253 1.00 64.19 97 VAL A C 1
ATOM 828 O O . VAL A 1 97 ? 4.824 -10.630 -34.269 1.00 64.19 97 VAL A O 1
ATOM 831 N N . ASN A 1 98 ? 3.126 -11.691 -35.247 1.00 71.50 98 ASN A N 1
ATOM 832 C CA . ASN A 1 98 ? 3.143 -10.856 -36.457 1.00 71.50 98 ASN A CA 1
ATOM 833 C C . ASN A 1 98 ? 2.663 -9.406 -36.242 1.00 71.50 98 ASN A C 1
ATOM 835 O O . ASN A 1 98 ? 2.939 -8.535 -37.071 1.00 71.50 98 ASN A O 1
ATOM 839 N N . LYS A 1 99 ? 1.915 -9.137 -35.165 1.00 68.56 99 LYS A N 1
ATOM 840 C CA . LYS A 1 99 ? 1.477 -7.788 -34.767 1.00 68.56 99 LYS A CA 1
ATOM 841 C C . LYS A 1 99 ? 2.460 -7.149 -33.783 1.00 68.56 99 LYS A C 1
ATOM 843 O O . LYS A 1 99 ? 2.692 -5.951 -33.892 1.00 68.56 99 LYS A O 1
ATOM 848 N N . TYR A 1 100 ? 3.097 -7.952 -32.929 1.00 67.69 100 TYR A N 1
ATOM 849 C CA . TYR A 1 100 ? 4.174 -7.541 -32.020 1.00 67.69 100 TYR A CA 1
ATOM 850 C C . TYR A 1 100 ? 5.307 -6.794 -32.750 1.00 67.69 100 TYR A C 1
ATOM 852 O O . TYR A 1 100 ? 5.630 -5.662 -32.404 1.00 67.69 100 TYR A O 1
ATOM 860 N N . LEU A 1 101 ? 5.838 -7.360 -33.843 1.00 71.00 101 LEU A N 1
ATOM 861 C CA . LEU A 1 101 ? 6.932 -6.746 -34.620 1.00 71.00 101 LEU A CA 1
ATOM 862 C C . LEU A 1 101 ? 6.554 -5.417 -35.298 1.00 71.00 101 LEU A C 1
ATOM 864 O O . LEU A 1 101 ? 7.421 -4.697 -35.799 1.00 71.00 101 LEU A O 1
ATOM 868 N N . LYS A 1 102 ? 5.257 -5.097 -35.376 1.00 75.69 102 LYS A N 1
ATOM 869 C CA . LYS A 1 102 ? 4.776 -3.857 -35.992 1.00 75.69 102 LYS A CA 1
ATOM 870 C C . LYS A 1 102 ? 4.670 -2.701 -34.999 1.00 75.69 102 LYS A C 1
ATOM 872 O O . LYS A 1 102 ? 4.608 -1.567 -35.482 1.00 75.69 102 LYS A O 1
ATOM 877 N N . ASP A 1 103 ? 4.693 -2.975 -33.692 1.00 83.88 103 ASP A N 1
ATOM 878 C CA . ASP A 1 103 ? 4.626 -1.973 -32.625 1.00 83.88 103 ASP A CA 1
ATOM 879 C C . ASP A 1 103 ? 5.771 -0.953 -32.732 1.00 83.88 103 ASP A C 1
ATOM 881 O O . ASP A 1 103 ? 6.919 -1.303 -33.026 1.00 83.88 103 ASP A O 1
ATOM 885 N N . SER A 1 104 ? 5.453 0.330 -32.542 1.00 79.31 104 SER A N 1
ATOM 886 C CA . SER A 1 104 ? 6.425 1.419 -32.686 1.00 79.31 104 SER A CA 1
ATOM 887 C C . SER A 1 104 ? 7.499 1.382 -31.601 1.00 79.31 104 SER A C 1
ATOM 889 O O . SER A 1 104 ? 8.664 1.638 -31.905 1.00 79.31 104 SER A O 1
ATOM 891 N N . GLY A 1 105 ? 7.138 1.004 -30.371 1.00 79.12 105 GLY A N 1
ATOM 892 C CA . GLY A 1 105 ? 8.080 0.858 -29.263 1.00 79.12 105 GLY A CA 1
ATOM 893 C C . GLY A 1 105 ? 9.059 -0.287 -29.507 1.00 79.12 105 GLY A C 1
ATOM 894 O O . GLY A 1 105 ? 10.271 -0.096 -29.419 1.00 79.12 105 GLY A O 1
ATOM 895 N N . VAL A 1 106 ? 8.550 -1.451 -29.924 1.00 79.81 106 VAL A N 1
ATOM 896 C CA . VAL A 1 106 ? 9.387 -2.621 -30.259 1.00 79.81 106 VAL A CA 1
ATOM 897 C C . VAL A 1 106 ? 10.379 -2.302 -31.382 1.00 79.81 106 VAL A C 1
ATOM 899 O O . VAL A 1 106 ? 11.554 -2.668 -31.304 1.00 79.81 106 VAL A O 1
ATOM 902 N N . LYS A 1 107 ? 9.942 -1.594 -32.430 1.00 85.62 107 LYS A N 1
ATOM 903 C CA . LYS A 1 107 ? 10.832 -1.170 -33.523 1.00 85.62 107 LYS A CA 1
ATOM 904 C C . LYS A 1 107 ? 11.951 -0.257 -33.036 1.00 85.62 107 LYS A C 1
ATOM 906 O O . LYS A 1 107 ? 13.100 -0.484 -33.405 1.00 85.62 107 LYS A O 1
ATOM 911 N N . LEU A 1 108 ? 11.617 0.726 -32.203 1.00 88.50 108 LEU A N 1
ATOM 912 C CA . LEU A 1 108 ? 12.576 1.694 -31.681 1.00 88.50 108 LEU A CA 1
ATOM 913 C C . LEU A 1 108 ? 13.642 1.023 -30.807 1.00 88.50 108 LEU A C 1
ATOM 915 O O . LEU A 1 108 ? 14.828 1.286 -30.983 1.00 88.50 108 LEU A O 1
ATOM 919 N N . VAL A 1 109 ? 13.243 0.100 -29.928 1.00 85.62 109 VAL A N 1
ATOM 920 C CA . VAL A 1 109 ? 14.186 -0.666 -29.094 1.00 85.62 109 VAL A CA 1
ATOM 921 C C . VAL A 1 109 ? 15.107 -1.536 -29.953 1.00 85.62 109 VAL A C 1
ATOM 923 O O . VAL A 1 109 ? 16.319 -1.549 -29.742 1.00 85.62 109 VAL A O 1
ATOM 926 N N . ASN A 1 110 ? 14.564 -2.219 -30.965 1.00 87.50 110 ASN A N 1
ATOM 927 C CA . ASN A 1 110 ? 15.367 -3.031 -31.883 1.00 87.50 110 ASN A CA 1
ATOM 928 C C . ASN A 1 110 ? 16.364 -2.192 -32.694 1.00 87.50 110 ASN A C 1
ATOM 930 O O . ASN A 1 110 ? 17.485 -2.632 -32.951 1.00 87.50 110 ASN A O 1
ATOM 934 N N . GLU A 1 111 ? 15.967 -0.998 -33.132 1.00 90.88 111 GLU A N 1
ATOM 935 C CA . GLU A 1 111 ? 16.860 -0.069 -33.824 1.00 90.88 111 GLU A CA 1
ATOM 936 C C . GLU A 1 111 ? 17.946 0.468 -32.887 1.00 90.88 111 GLU A C 1
ATOM 938 O O . GLU A 1 111 ? 19.121 0.465 -33.254 1.00 90.88 111 GLU A O 1
ATOM 943 N N . PHE A 1 112 ? 17.578 0.835 -31.658 1.00 91.38 112 PHE A N 1
ATOM 944 C CA . PHE A 1 112 ? 18.524 1.257 -30.631 1.00 91.38 112 PHE A CA 1
ATOM 945 C C . PHE A 1 112 ? 19.573 0.178 -30.346 1.00 91.38 112 PHE A C 1
ATOM 947 O O . PHE A 1 112 ? 20.762 0.480 -30.375 1.00 91.38 112 PHE A O 1
ATOM 954 N N . ALA A 1 113 ? 19.163 -1.081 -30.160 1.00 92.50 113 ALA A N 1
ATOM 955 C CA . ALA A 1 113 ? 20.085 -2.196 -29.936 1.00 92.50 113 ALA A CA 1
ATOM 956 C C . ALA A 1 113 ? 21.096 -2.345 -31.088 1.00 92.50 113 ALA A C 1
ATOM 958 O O . ALA A 1 113 ? 22.300 -2.441 -30.858 1.00 92.50 113 ALA A O 1
ATOM 959 N N . LYS A 1 114 ? 20.627 -2.259 -32.342 1.00 93.25 114 LYS A N 1
ATOM 960 C CA . LYS A 1 114 ? 21.507 -2.291 -33.524 1.00 93.25 114 LYS A CA 1
ATOM 961 C C . LYS A 1 114 ? 22.497 -1.127 -33.552 1.00 93.25 114 LYS A C 1
ATOM 963 O O . LYS A 1 114 ? 23.637 -1.302 -33.984 1.00 93.25 114 LYS A O 1
ATOM 968 N N . LEU A 1 115 ? 22.059 0.074 -33.178 1.00 94.44 115 LEU A N 1
ATOM 969 C CA . LEU A 1 115 ? 22.919 1.256 -33.141 1.00 94.44 115 LEU A CA 1
ATOM 970 C C . LEU A 1 115 ? 23.935 1.186 -31.996 1.00 94.44 115 LEU A C 1
ATOM 972 O O . LEU A 1 115 ? 25.083 1.581 -32.195 1.00 94.44 115 LEU A O 1
ATOM 976 N N . ASP A 1 116 ? 23.549 0.652 -30.839 1.00 91.94 116 ASP A N 1
ATOM 977 C CA . ASP A 1 116 ? 24.440 0.459 -29.693 1.00 91.94 116 ASP A CA 1
ATOM 978 C C . ASP A 1 116 ? 25.552 -0.556 -29.999 1.00 91.94 116 ASP A C 1
ATOM 980 O O . ASP A 1 116 ? 26.727 -0.280 -29.753 1.00 91.94 116 ASP A O 1
ATOM 984 N N . ASP A 1 117 ? 25.218 -1.675 -30.649 1.00 93.69 117 ASP A N 1
ATOM 985 C CA . ASP A 1 117 ? 26.215 -2.653 -31.103 1.00 93.69 117 ASP A CA 1
ATOM 986 C C . ASP A 1 117 ? 27.201 -2.035 -32.099 1.00 93.69 117 ASP A C 1
ATOM 988 O O . ASP A 1 117 ? 28.420 -2.191 -31.973 1.00 93.69 117 ASP A O 1
ATOM 992 N N . LYS A 1 118 ? 26.695 -1.255 -33.065 1.00 95.06 118 LYS A N 1
ATOM 993 C CA . LYS A 1 118 ? 27.556 -0.511 -33.993 1.00 95.06 118 LYS A CA 1
ATOM 994 C C . LYS A 1 118 ? 28.460 0.464 -33.247 1.00 95.06 118 LYS A C 1
ATOM 996 O O . LYS A 1 118 ? 29.658 0.489 -33.517 1.00 95.06 118 LYS A O 1
ATOM 1001 N N . LYS A 1 119 ? 27.924 1.227 -32.292 1.00 94.88 119 LYS A N 1
ATOM 1002 C CA . LYS A 1 119 ? 28.694 2.169 -31.471 1.00 94.88 119 LYS A CA 1
ATOM 1003 C C . LYS A 1 119 ? 29.825 1.466 -30.719 1.00 94.88 119 LYS A C 1
ATOM 1005 O O . LYS A 1 119 ? 30.949 1.957 -30.755 1.00 94.88 119 LYS A O 1
ATOM 1010 N N . LYS A 1 120 ? 29.558 0.313 -30.098 1.00 93.88 120 LYS A N 1
ATOM 1011 C CA . LYS A 1 120 ? 30.588 -0.513 -29.445 1.00 93.88 120 LYS A CA 1
ATOM 1012 C C . LYS A 1 120 ? 31.655 -0.966 -30.437 1.00 93.88 120 LYS A C 1
ATOM 1014 O O . LYS A 1 120 ? 32.838 -0.798 -30.163 1.00 93.88 120 LYS A O 1
ATOM 1019 N N . SER A 1 121 ? 31.244 -1.458 -31.609 1.00 93.88 121 SER A N 1
ATOM 1020 C CA . SER A 1 121 ? 32.184 -1.903 -32.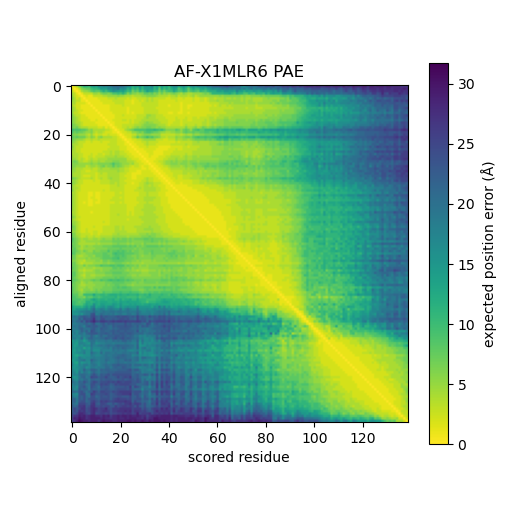645 1.00 93.88 121 SER A CA 1
ATOM 1021 C C . SER A 1 121 ? 33.067 -0.769 -33.178 1.00 93.88 121 SER A C 1
ATOM 1023 O O . SER A 1 121 ? 34.261 -0.964 -33.376 1.00 93.88 121 SER A O 1
ATOM 1025 N N . TYR A 1 122 ? 32.512 0.432 -33.378 1.00 95.25 122 TYR A N 1
ATOM 1026 C CA . TYR A 1 122 ? 33.288 1.595 -33.806 1.00 95.25 122 TYR A CA 1
ATOM 1027 C C . TYR A 1 122 ? 34.224 2.079 -32.706 1.00 95.25 122 TYR A C 1
ATOM 1029 O O . TYR A 1 122 ? 35.346 2.459 -33.010 1.00 95.25 122 TYR A O 1
ATOM 1037 N N . LYS A 1 123 ? 33.796 2.031 -31.440 1.00 95.75 123 LYS A N 1
ATOM 1038 C CA . LYS A 1 123 ? 34.646 2.394 -30.307 1.00 95.75 123 LYS A CA 1
ATOM 1039 C C . LYS A 1 123 ? 35.871 1.479 -30.203 1.00 95.75 123 LYS A C 1
ATOM 1041 O O . LYS A 1 123 ? 36.972 1.997 -30.101 1.00 95.75 123 LYS A O 1
ATOM 1046 N N . ALA A 1 124 ? 35.681 0.164 -30.315 1.00 94.69 124 ALA A N 1
ATOM 1047 C CA . ALA A 1 124 ? 36.786 -0.796 -30.316 1.00 94.69 124 ALA A CA 1
ATOM 1048 C C . ALA A 1 124 ? 37.778 -0.523 -31.461 1.00 94.69 124 ALA A C 1
ATOM 1050 O O . ALA A 1 124 ? 38.976 -0.443 -31.233 1.00 94.69 124 ALA A O 1
ATOM 1051 N N . LYS A 1 125 ? 37.273 -0.267 -32.676 1.00 94.94 125 LYS A N 1
ATOM 1052 C CA . LYS A 1 125 ? 38.126 0.095 -33.822 1.00 94.94 125 LYS A CA 1
ATOM 1053 C C . LYS A 1 125 ? 38.894 1.401 -33.618 1.00 94.94 125 LYS A C 1
ATOM 1055 O O . LYS A 1 125 ? 40.010 1.527 -34.098 1.00 94.94 125 LYS A O 1
ATOM 1060 N N . ILE A 1 126 ? 38.283 2.395 -32.971 1.00 93.50 126 ILE A N 1
ATOM 1061 C CA . ILE A 1 126 ? 38.961 3.659 -32.652 1.00 93.50 126 ILE A CA 1
ATOM 1062 C C . ILE A 1 126 ? 40.090 3.405 -31.649 1.00 93.50 126 ILE A C 1
ATOM 1064 O O . ILE A 1 126 ? 41.179 3.928 -31.845 1.00 93.50 126 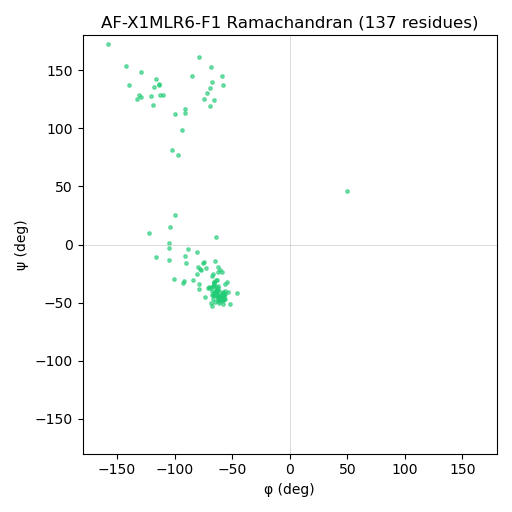ILE A O 1
ATOM 1068 N N . GLU A 1 127 ? 39.849 2.584 -30.625 1.00 93.88 127 GLU A N 1
ATOM 1069 C CA . GLU A 1 127 ? 40.867 2.212 -29.633 1.00 93.88 127 GLU A CA 1
ATOM 1070 C C . GLU A 1 127 ? 42.050 1.468 -30.282 1.00 93.88 127 GLU A C 1
ATOM 1072 O O . GLU A 1 127 ? 43.193 1.834 -30.022 1.00 93.88 127 GLU A O 1
ATOM 1077 N N . GLU A 1 128 ? 41.791 0.516 -31.187 1.00 93.31 128 GLU A N 1
ATOM 1078 C CA . GLU A 1 128 ? 42.835 -0.177 -31.968 1.00 93.31 128 GLU A CA 1
ATOM 1079 C C . GLU A 1 128 ? 43.682 0.808 -32.796 1.00 93.31 128 GLU A C 1
ATOM 1081 O O . GLU A 1 128 ? 44.910 0.784 -32.742 1.00 93.31 128 GLU A O 1
ATOM 1086 N N . ILE A 1 129 ? 43.039 1.730 -33.524 1.00 93.75 129 ILE A N 1
ATOM 1087 C CA . ILE A 1 129 ? 43.746 2.741 -34.328 1.00 93.75 129 ILE A CA 1
ATOM 1088 C C . ILE A 1 129 ? 44.562 3.688 -33.436 1.00 93.75 129 ILE A C 1
ATOM 1090 O O . ILE A 1 129 ? 45.671 4.077 -33.798 1.00 93.75 129 ILE A O 1
ATOM 1094 N N . ASP A 1 130 ? 44.037 4.080 -32.274 1.00 91.94 130 ASP A N 1
ATOM 1095 C CA . ASP A 1 130 ? 44.750 4.946 -31.333 1.00 91.94 130 ASP A CA 1
ATOM 1096 C C . ASP A 1 130 ? 45.999 4.266 -30.746 1.00 91.94 130 ASP A C 1
ATOM 1098 O O . ASP A 1 130 ? 46.982 4.954 -30.454 1.00 91.94 130 ASP A O 1
ATOM 1102 N N . GLU A 1 131 ? 45.984 2.942 -30.570 1.00 91.44 131 GLU A N 1
ATOM 1103 C CA . GLU A 1 131 ? 47.163 2.154 -30.191 1.00 91.44 131 GLU A CA 1
ATOM 1104 C C . GLU A 1 131 ? 48.196 2.116 -31.321 1.00 91.44 131 GLU A C 1
ATOM 1106 O O . GLU A 1 131 ? 49.341 2.511 -31.097 1.00 91.44 131 GLU A O 1
ATOM 1111 N N . GLU A 1 132 ? 47.786 1.782 -32.549 1.00 91.12 132 GLU A N 1
ATOM 1112 C CA . GLU A 1 132 ? 48.678 1.804 -33.720 1.00 91.12 132 GLU A CA 1
ATOM 1113 C C . GLU A 1 132 ? 49.319 3.192 -33.925 1.00 91.12 132 GLU A C 1
ATOM 1115 O O . GLU A 1 132 ? 50.513 3.321 -34.208 1.00 91.12 132 GLU A O 1
ATOM 1120 N N . LEU A 1 133 ? 48.552 4.270 -33.728 1.00 87.69 133 LEU A N 1
ATOM 1121 C CA . LEU A 1 133 ? 49.057 5.642 -33.827 1.00 87.69 133 LEU A CA 1
ATOM 1122 C C . LEU A 1 133 ? 50.058 6.009 -32.724 1.00 87.69 133 LEU A C 1
ATOM 1124 O O . LEU A 1 133 ? 50.873 6.911 -32.939 1.00 87.69 133 LEU A O 1
ATOM 1128 N N . LYS A 1 134 ? 49.994 5.381 -31.543 1.00 87.25 134 LYS A N 1
ATOM 1129 C CA . LYS A 1 134 ? 51.013 5.558 -30.496 1.00 87.25 134 LYS A CA 1
ATOM 1130 C C . LYS A 1 134 ? 52.298 4.840 -30.876 1.00 87.25 134 LYS A C 1
ATOM 1132 O O . LYS A 1 134 ? 53.350 5.465 -30.812 1.00 87.25 134 LYS A O 1
ATOM 1137 N N . GLU A 1 135 ? 52.200 3.601 -31.352 1.00 85.62 135 GLU A N 1
ATOM 1138 C CA . GLU A 1 135 ? 53.362 2.827 -31.801 1.00 85.62 135 GLU A CA 1
ATOM 1139 C C . GLU A 1 135 ? 54.121 3.544 -32.928 1.00 85.62 135 GLU A C 1
ATOM 1141 O O . GLU A 1 135 ? 55.344 3.644 -32.886 1.00 85.62 135 GLU A O 1
ATOM 1146 N N . ILE A 1 136 ? 53.405 4.144 -33.890 1.00 84.75 136 ILE A N 1
ATOM 1147 C CA . ILE A 1 136 ? 54.021 4.937 -34.970 1.00 84.75 136 ILE A CA 1
ATOM 1148 C C . ILE A 1 136 ? 54.704 6.213 -34.446 1.00 84.75 136 ILE A C 1
ATOM 1150 O O . ILE A 1 136 ? 55.683 6.660 -35.033 1.00 84.75 136 ILE A O 1
ATOM 1154 N N . LYS A 1 137 ? 54.198 6.835 -33.374 1.00 76.06 137 LYS A N 1
ATOM 1155 C CA . LYS A 1 137 ? 54.797 8.054 -32.792 1.00 76.06 137 LYS A CA 1
ATOM 1156 C C . LYS A 1 137 ? 56.038 7.777 -31.943 1.00 76.06 137 LYS A C 1
ATOM 1158 O O . LYS A 1 137 ? 56.796 8.710 -31.690 1.00 76.06 137 LYS A O 1
ATOM 1163 N N . GLU A 1 138 ? 56.198 6.549 -31.459 1.00 70.56 138 GLU A N 1
ATOM 1164 C CA . GLU A 1 138 ? 57.340 6.119 -30.644 1.00 70.56 138 GLU A CA 1
ATOM 1165 C C . GLU A 1 138 ? 58.502 5.548 -31.485 1.00 70.56 138 GLU A C 1
ATOM 1167 O O . GLU A 1 138 ? 59.595 5.362 -30.946 1.00 70.56 138 GLU A O 1
ATOM 1172 N N . ALA A 1 139 ? 58.286 5.317 -32.788 1.00 57.09 139 ALA A N 1
ATOM 1173 C CA . ALA A 1 139 ? 59.286 4.899 -33.780 1.00 57.09 139 ALA A CA 1
ATOM 1174 C C . ALA A 1 139 ? 59.995 6.087 -34.457 1.00 57.09 139 ALA A C 1
ATOM 1176 O O . ALA A 1 139 ? 61.213 5.955 -34.731 1.00 57.09 139 ALA A O 1
#

Nearest PDB structures (foldseek):
  8d3q-assembly1_J  TM=5.905E-01  e=2.796E-01  Halalkalibacterium halodurans C-125
  4hn3-assembly2_D  TM=5.672E-01  e=1.927E+00  Listeria monocytogenes EGD-e
  4hn3-assembly2_C  TM=5.711E-01  e=2.515E+00  Listeria monocytogenes EGD-e
  7mi4-assembly1_A  TM=4.901E-01  e=2.874E+00  Geobacter sulfurreducens PCA

pLDDT: mean 89.08, std 8.64, range [55.19, 98.38]

Radius of gyration: 29.63 Å; Cα contacts (8 Å, |Δi|>4): 57; chains: 1; bounding box: 78×40×66 Å

Foldseek 3Di:
DVVDLPQLVVVVVVVVVDVPCDADKRWDQPPVVRDIDIDGDDPVRSVVSVVVVVVVVVVVVPDPDDQDDDDPCVVVDPCLCVHPVRVVVVVLVPDDPVVNCVDPVNVVVVVVVVVVVVVVVVVVVVVVVVVVVVVVVVD

InterPro domains:
  IPR011604 PD-(D/E)XK endonuclease-like domain superfamily [G3DSA:3.90.320.10] (1-85)
  IPR038726 PD-(D/E)XK endonuclease-like domain, AddAB-type [PF12705] (3-84)